Protein AF-A0A6P0IBX7-F1 (afdb_monomer)

Secondary structure (DSSP, 8-state):
----TT--TTS-SS------HHHHHHHSEEEEEETTEEEEEEEETTTTEEEEE-TTSPBPP---------------

Foldseek 3Di:
DDDDPPCDVPDDDAWDDDDDLVVQVVVQKDWDQTPNAIWIWGQDPVVSDIWIAHPVRHTDDDDDDDDDPDPPPPDD

Mean predicted aligned error: 10.34 Å

Nearest PDB structures (foldseek):
  3d89-assembly1_A  TM=8.450E-01  e=1.380E+00  Mus musculus
  5cxm-assembly2_D  TM=7.381E-01  e=2.428E+00  Synechocystis sp. PCC 6803 substr. Kazusa
  4ynx-assembly1_B  TM=5.140E-01  e=7.369E-01  Escherichia coli K-12
  4qdc-assembly1_A  TM=6.463E-01  e=2.428E+00  Rhodococcus rhodochrous

pLDDT: mean 75.96, std 18.1, range [33.97, 94.62]

Sequence (76 aa):
WEADQQTPKNQFSGASYQFVHDQLKKVGEKVVEFNGRPIRARWDSQLQTVLVEEFDGTPIPSSTAFAFVYPAYFGK

Solvent-accessible surface area (backbone atoms only — not comparable to full-atom values): 5341 Å² total; per-residue (Å²): 141,84,88,66,96,80,68,49,87,97,50,74,89,68,90,80,84,88,81,58,63,79,56,37,65,73,63,39,61,47,78,45,78,56,90,93,39,73,33,40,39,33,47,35,83,88,79,72,43,77,47,38,23,40,91,89,64,52,74,50,95,77,79,91,81,84,84,81,82,74,79,81,79,79,74,132

Radius of gyration: 16.16 Å; Cα contacts (8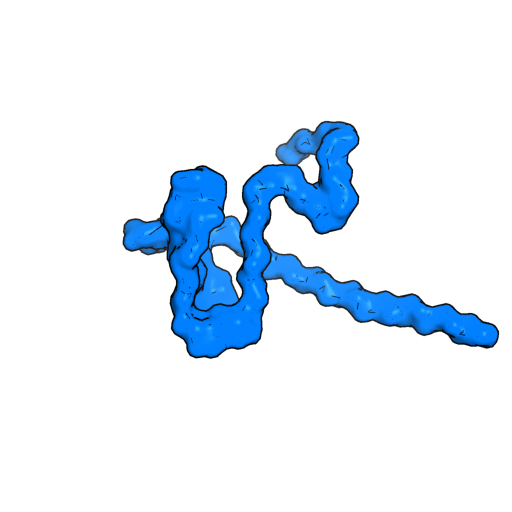 Å, |Δi|>4): 72; chains: 1; bounding box: 43×24×38 Å

Structure (mmCIF, N/CA/C/O backbone):
data_AF-A0A6P0IBX7-F1
#
_entry.id   AF-A0A6P0IBX7-F1
#
loop_
_atom_site.group_PDB
_atom_site.id
_atom_site.type_symbol
_atom_site.label_atom_id
_atom_site.label_alt_id
_atom_site.label_comp_id
_atom_site.label_asym_id
_atom_site.label_entity_id
_atom_site.label_seq_id
_atom_site.pdbx_PDB_ins_code
_atom_site.Cartn_x
_atom_site.Cartn_y
_atom_site.Cartn_z
_atom_site.occupancy
_atom_site.B_iso_or_equiv
_atom_site.auth_seq_id
_atom_site.auth_comp_id
_atom_site.auth_asym_id
_atom_site.auth_atom_id
_atom_site.pdbx_PDB_model_num
ATOM 1 N N . TRP A 1 1 ? 12.812 16.020 -14.428 1.00 44.22 1 TRP A N 1
ATOM 2 C CA . TRP A 1 1 ? 11.641 15.620 -15.224 1.00 44.22 1 TRP A CA 1
ATOM 3 C C . TRP A 1 1 ? 11.946 15.954 -16.668 1.00 44.22 1 TRP A C 1
ATOM 5 O O . TRP A 1 1 ? 11.792 17.103 -17.054 1.00 44.22 1 TRP A O 1
ATOM 15 N N . GLU A 1 2 ? 12.470 14.997 -17.427 1.00 33.97 2 GLU A N 1
ATOM 16 C CA . GLU A 1 2 ? 12.640 15.144 -18.876 1.00 33.97 2 GLU A CA 1
ATOM 17 C C . GLU A 1 2 ? 11.545 14.321 -19.549 1.00 33.97 2 GLU A C 1
ATOM 19 O O . GLU A 1 2 ? 11.349 13.154 -19.217 1.00 33.97 2 GLU A O 1
ATOM 24 N N . ALA A 1 3 ? 10.767 14.971 -20.411 1.00 39.47 3 ALA A N 1
ATOM 25 C CA . ALA A 1 3 ? 9.698 14.340 -21.165 1.00 39.47 3 ALA A CA 1
ATOM 26 C C . ALA A 1 3 ? 10.266 13.894 -22.515 1.00 39.47 3 ALA A C 1
ATOM 28 O O . ALA A 1 3 ? 10.612 14.738 -23.341 1.00 39.47 3 ALA A O 1
ATOM 29 N N . ASP A 1 4 ? 10.371 12.586 -22.735 1.00 49.66 4 ASP A N 1
ATOM 30 C CA . ASP A 1 4 ? 10.621 12.032 -24.062 1.00 49.66 4 ASP A CA 1
ATOM 31 C C . ASP A 1 4 ? 9.305 11.628 -24.751 1.00 49.66 4 ASP A C 1
ATOM 33 O O . ASP A 1 4 ? 8.231 11.552 -24.144 1.00 49.66 4 ASP A O 1
ATOM 37 N N . GLN A 1 5 ? 9.381 11.404 -26.063 1.00 52.16 5 GLN A N 1
ATOM 38 C CA . GLN A 1 5 ? 8.227 11.094 -26.912 1.00 52.16 5 GLN A CA 1
ATOM 39 C C . GLN A 1 5 ? 7.712 9.649 -26.765 1.00 52.16 5 GLN A C 1
ATOM 41 O O . GLN A 1 5 ? 6.833 9.240 -27.523 1.00 52.16 5 GLN A O 1
ATOM 46 N N . GLN A 1 6 ? 8.210 8.871 -25.797 1.00 57.31 6 GLN A N 1
ATOM 47 C CA . GLN A 1 6 ? 7.727 7.516 -25.509 1.00 57.31 6 GLN A CA 1
ATOM 48 C C . GLN A 1 6 ? 6.678 7.493 -24.393 1.00 57.31 6 GLN A C 1
ATOM 50 O O . GLN A 1 6 ? 6.491 6.466 -23.750 1.00 57.31 6 GLN A O 1
ATOM 55 N N . THR A 1 7 ? 5.972 8.600 -24.143 1.00 54.09 7 THR A N 1
ATOM 56 C CA . THR A 1 7 ? 4.994 8.678 -23.051 1.00 54.09 7 THR A CA 1
ATOM 57 C C . THR A 1 7 ? 3.806 7.733 -23.314 1.00 54.09 7 THR A C 1
ATOM 59 O O . THR A 1 7 ? 3.002 7.995 -24.219 1.00 54.09 7 THR A O 1
ATOM 62 N N . PRO A 1 8 ? 3.646 6.631 -22.556 1.00 56.62 8 PRO A N 1
ATOM 63 C CA . PRO A 1 8 ? 2.532 5.721 -22.769 1.00 56.62 8 PRO A CA 1
ATOM 64 C C . PRO A 1 8 ? 1.222 6.403 -22.347 1.00 56.62 8 PRO A C 1
ATOM 66 O O . PRO A 1 8 ? 1.115 6.990 -21.269 1.00 56.62 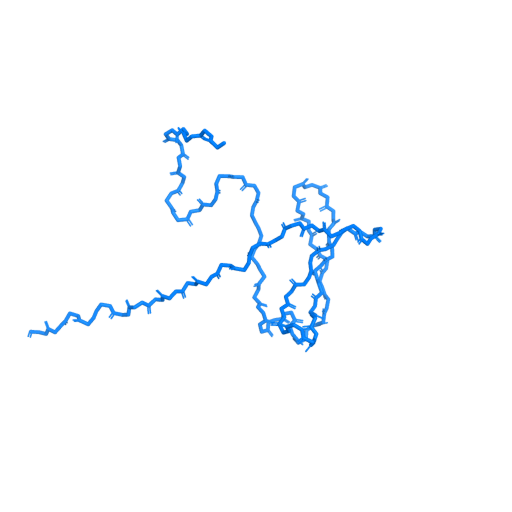8 PRO A O 1
ATOM 69 N N . LYS A 1 9 ? 0.202 6.359 -23.215 1.00 59.91 9 LYS A N 1
ATOM 70 C CA . LYS A 1 9 ? -1.092 6.996 -22.926 1.00 59.91 9 LYS A CA 1
ATOM 71 C C . LYS A 1 9 ? -1.718 6.353 -21.686 1.00 59.91 9 LYS A C 1
ATOM 73 O O . LYS A 1 9 ? -1.938 5.144 -21.663 1.00 59.91 9 LYS A O 1
ATOM 78 N N . ASN A 1 10 ? -2.036 7.185 -20.694 1.00 60.50 10 ASN A N 1
ATOM 79 C CA . ASN A 1 10 ? -2.636 6.796 -19.412 1.00 60.50 10 ASN A CA 1
ATOM 80 C C . ASN A 1 10 ? -1.787 5.833 -18.565 1.00 60.50 10 ASN A C 1
ATOM 82 O O . ASN A 1 10 ? -2.338 5.074 -17.771 1.00 60.50 10 ASN A O 1
ATOM 86 N N . GLN A 1 11 ? -0.464 5.840 -18.727 1.00 56.16 11 GLN A N 1
ATOM 87 C CA . GLN A 1 11 ? 0.440 5.026 -17.918 1.00 56.16 11 GLN A CA 1
ATOM 88 C C . GLN A 1 11 ? 1.640 5.862 -17.475 1.00 56.16 11 GLN A C 1
ATOM 90 O O . GLN A 1 11 ? 2.018 6.836 -18.125 1.00 56.16 11 GLN A O 1
ATOM 95 N N . PHE A 1 12 ? 2.242 5.477 -16.355 1.00 61.72 12 PHE A N 1
ATOM 96 C CA . PHE A 1 12 ? 3.519 6.039 -15.936 1.00 61.72 12 PHE A CA 1
ATOM 97 C C . PHE A 1 12 ? 4.639 5.384 -16.749 1.00 61.72 12 PHE A C 1
ATOM 99 O O . PHE A 1 12 ? 4.622 4.170 -16.956 1.00 61.72 12 PHE A O 1
ATOM 106 N N . SER A 1 13 ? 5.619 6.165 -17.203 1.00 57.81 13 SER A N 1
ATOM 107 C CA . SER A 1 13 ? 6.868 5.598 -17.707 1.00 57.81 13 SER A CA 1
ATOM 108 C C . SER A 1 13 ? 7.649 5.014 -16.521 1.00 57.81 13 SER A C 1
ATOM 110 O O . SER A 1 13 ? 8.082 5.739 -15.628 1.00 57.81 13 SER A O 1
ATOM 112 N N . GLY A 1 14 ? 7.771 3.683 -16.474 1.00 71.06 14 GLY A N 1
ATOM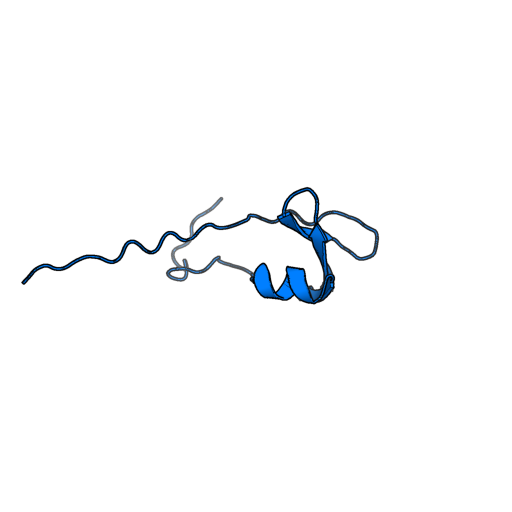 113 C CA . GLY A 1 14 ? 8.480 2.950 -15.417 1.00 71.06 14 GLY A CA 1
ATOM 114 C C . GLY A 1 14 ? 7.636 1.879 -14.717 1.00 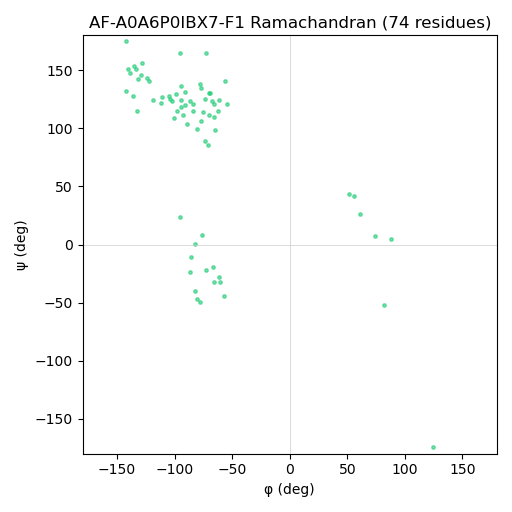71.06 14 GLY A C 1
ATOM 115 O O . GLY A 1 14 ? 6.504 1.590 -15.105 1.00 71.06 14 GLY A O 1
ATOM 116 N N . ALA A 1 15 ? 8.204 1.264 -13.675 1.00 74.56 15 ALA A N 1
ATOM 117 C CA . ALA A 1 15 ? 7.491 0.285 -12.858 1.00 74.56 15 ALA A CA 1
ATOM 118 C C . ALA A 1 15 ? 6.369 0.977 -12.071 1.00 74.56 15 ALA A C 1
ATOM 120 O O . ALA A 1 15 ? 6.613 1.907 -11.304 1.00 74.56 15 ALA A O 1
ATOM 121 N N . SER A 1 16 ? 5.138 0.502 -12.238 1.00 80.38 16 SER A N 1
ATOM 122 C CA . SER A 1 16 ? 3.982 0.958 -11.468 1.00 80.38 16 SER A CA 1
ATOM 123 C C . SER A 1 16 ? 3.214 -0.246 -10.937 1.00 80.38 16 SER A C 1
ATOM 125 O O . SER A 1 16 ? 3.124 -1.282 -11.595 1.00 80.38 16 SER A O 1
ATOM 127 N N . TYR A 1 17 ? 2.689 -0.125 -9.719 1.00 83.38 17 TYR A N 1
ATOM 128 C CA . TYR A 1 17 ? 1.828 -1.135 -9.118 1.00 83.38 17 TYR A CA 1
ATOM 129 C C . TYR A 1 17 ? 0.647 -0.441 -8.455 1.00 83.38 17 TYR A C 1
ATOM 131 O O . TYR A 1 17 ? 0.825 0.483 -7.662 1.00 83.38 17 TYR A O 1
ATOM 139 N N . GLN A 1 18 ? -0.562 -0.879 -8.791 1.00 86.12 18 GLN A N 1
ATOM 140 C CA . GLN A 1 18 ? -1.787 -0.296 -8.266 1.00 86.12 18 GLN A CA 1
ATOM 141 C C . GLN A 1 18 ? -2.327 -1.138 -7.112 1.00 86.12 18 GLN A C 1
ATOM 143 O O . GLN A 1 18 ? -2.527 -2.346 -7.238 1.00 86.12 18 GLN A O 1
ATOM 148 N N . PHE A 1 19 ? -2.629 -0.475 -5.999 1.00 87.81 19 PHE A N 1
ATOM 149 C CA . PHE A 1 19 ? -3.299 -1.083 -4.857 1.00 87.81 19 PHE A CA 1
ATOM 150 C C . PHE A 1 19 ? -4.773 -0.680 -4.842 1.00 87.81 19 PHE A C 1
ATOM 152 O O . PHE A 1 19 ? -5.106 0.503 -4.813 1.00 87.81 19 PHE A O 1
ATOM 159 N N . VAL A 1 20 ? -5.672 -1.665 -4.838 1.00 88.31 20 VAL A N 1
ATOM 160 C CA . VAL A 1 20 ? -7.105 -1.419 -4.635 1.00 88.31 20 VAL A CA 1
ATOM 161 C C . VAL A 1 20 ? -7.371 -1.347 -3.134 1.00 88.31 20 VAL A C 1
ATOM 163 O O . VAL A 1 20 ? -7.215 -2.346 -2.428 1.00 88.31 20 VAL A O 1
ATOM 166 N N . HIS A 1 21 ? -7.786 -0.177 -2.647 1.00 89.88 21 HIS A N 1
ATOM 167 C CA . HIS A 1 21 ? -7.974 0.073 -1.213 1.00 89.88 21 HIS A CA 1
ATOM 168 C C . HIS A 1 21 ? -8.956 -0.916 -0.574 1.00 89.88 21 HIS A C 1
ATOM 170 O O . HIS A 1 21 ?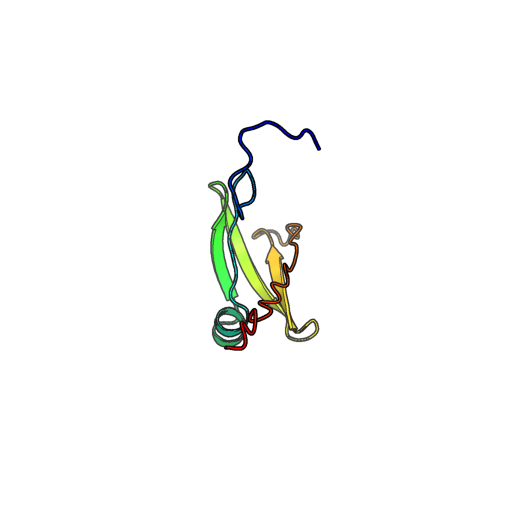 -8.637 -1.496 0.457 1.00 89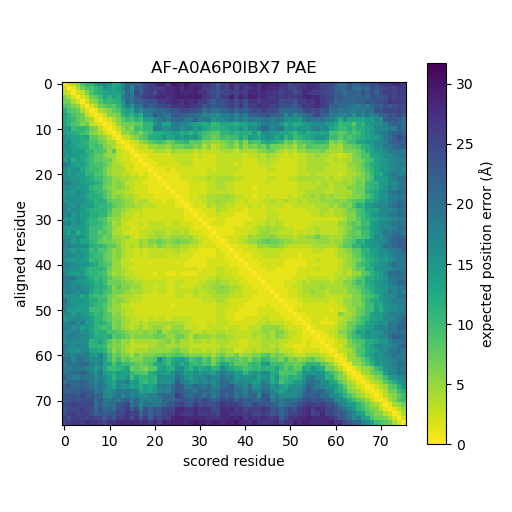.88 21 HIS A O 1
ATOM 176 N N . ASP A 1 22 ? -10.095 -1.204 -1.213 1.00 88.81 22 ASP A N 1
ATOM 177 C CA . ASP A 1 22 ? -11.090 -2.147 -0.676 1.00 88.81 22 ASP A CA 1
ATOM 178 C C . ASP A 1 22 ? -10.558 -3.573 -0.503 1.00 88.81 22 ASP A C 1
ATOM 180 O O . ASP A 1 22 ? -11.035 -4.320 0.352 1.00 88.81 22 ASP A O 1
ATOM 184 N N . GLN A 1 23 ? -9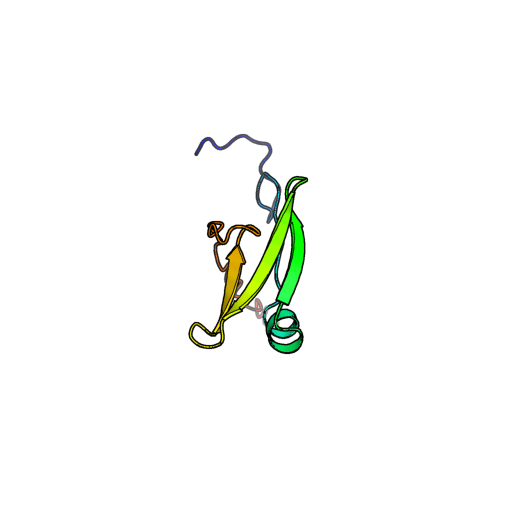.573 -3.966 -1.313 1.00 90.56 23 GLN A N 1
ATOM 185 C CA . GLN A 1 23 ? -8.930 -5.269 -1.184 1.00 90.56 23 GLN A CA 1
ATOM 186 C C . GLN A 1 23 ? -7.938 -5.253 -0.022 1.00 90.56 23 GLN A C 1
ATOM 188 O O . GLN A 1 23 ? -8.015 -6.114 0.854 1.00 90.56 23 GLN A O 1
ATOM 193 N N . LEU A 1 24 ? -7.052 -4.253 0.035 1.00 92.69 24 LEU A N 1
ATOM 194 C CA . LEU A 1 24 ? -6.071 -4.161 1.119 1.00 92.69 24 LEU A CA 1
ATOM 195 C C . LEU A 1 24 ? -6.715 -3.903 2.479 1.00 92.69 24 LEU A C 1
ATOM 197 O O . LEU A 1 24 ? -6.250 -4.446 3.470 1.00 92.69 24 LEU A O 1
ATOM 201 N N . LYS A 1 25 ? -7.827 -3.174 2.535 1.00 93.06 25 LYS A N 1
ATOM 202 C CA . LYS A 1 25 ? -8.601 -2.974 3.762 1.00 93.06 25 LYS A CA 1
ATOM 203 C C . LYS A 1 25 ? -9.125 -4.289 4.349 1.00 93.06 25 LYS A C 1
ATOM 205 O O . LYS A 1 25 ? -9.247 -4.398 5.563 1.00 93.06 25 LYS A O 1
ATOM 210 N N . LYS A 1 26 ? -9.433 -5.283 3.506 1.00 92.88 26 LYS A N 1
ATOM 211 C CA . LYS A 1 26 ? -9.913 -6.607 3.942 1.00 92.88 26 LYS A CA 1
ATOM 212 C C . LYS A 1 26 ? -8.779 -7.542 4.353 1.00 92.88 26 LYS A C 1
ATOM 214 O O . LYS A 1 26 ? -8.939 -8.293 5.306 1.00 92.88 26 LYS A O 1
ATOM 219 N N . VAL A 1 27 ? -7.671 -7.523 3.613 1.00 93.56 27 VAL A N 1
ATOM 220 C CA . VAL A 1 27 ? -6.537 -8.441 3.831 1.00 93.56 27 VAL A CA 1
ATOM 221 C C . VAL A 1 27 ? -5.557 -7.895 4.880 1.00 93.56 27 VAL A C 1
ATOM 223 O O . VAL A 1 27 ? -4.849 -8.658 5.526 1.00 93.56 27 VAL A O 1
ATOM 226 N N . GLY A 1 28 ? -5.530 -6.578 5.084 1.00 93.12 28 GLY A N 1
ATOM 227 C CA . GLY A 1 28 ? -4.646 -5.882 6.017 1.00 93.12 28 GLY A CA 1
ATOM 228 C C . GLY A 1 28 ? -3.255 -5.635 5.438 1.00 93.12 28 GLY A C 1
ATOM 229 O O . GLY A 1 28 ? -2.802 -4.495 5.404 1.00 93.12 28 GLY A O 1
ATOM 230 N N . GLU A 1 29 ? -2.598 -6.676 4.929 1.00 93.88 29 GLU A N 1
ATOM 231 C CA . GLU A 1 29 ? -1.238 -6.603 4.386 1.00 93.88 29 GLU A CA 1
ATOM 232 C C . GLU A 1 29 ? -1.088 -7.432 3.105 1.00 93.88 29 GLU A C 1
ATOM 234 O O . GLU A 1 29 ? -1.714 -8.479 2.937 1.00 93.88 29 GLU A O 1
ATOM 239 N N . LYS A 1 30 ? -0.231 -6.973 2.190 1.00 93.94 30 LYS A N 1
ATOM 240 C CA . LYS A 1 30 ? 0.168 -7.716 0.997 1.00 93.94 30 LYS A CA 1
ATOM 241 C C . LYS A 1 30 ? 1.644 -7.487 0.686 1.00 93.94 30 LYS A C 1
ATOM 243 O O . LYS A 1 30 ? 2.094 -6.347 0.611 1.00 93.94 30 LYS A O 1
ATOM 248 N N . VAL A 1 31 ? 2.372 -8.570 0.427 1.00 94.50 31 VAL A N 1
ATOM 249 C CA . VAL A 1 31 ? 3.721 -8.511 -0.151 1.00 94.50 31 VAL A CA 1
ATOM 250 C C . VAL A 1 31 ? 3.605 -8.571 -1.671 1.00 94.50 31 VAL A C 1
ATOM 252 O O . VAL A 1 31 ? 2.886 -9.418 -2.205 1.00 94.50 31 VAL A O 1
ATOM 255 N N . VAL A 1 32 ? 4.283 -7.664 -2.369 1.00 91.25 32 VAL A N 1
ATOM 256 C CA . VAL A 1 32 ? 4.307 -7.617 -3.838 1.00 91.25 32 VAL A CA 1
ATOM 257 C C . VAL A 1 32 ? 5.730 -7.429 -4.338 1.00 91.25 32 VAL A C 1
ATOM 259 O O . VAL A 1 32 ? 6.558 -6.826 -3.662 1.00 91.25 32 VAL A O 1
ATOM 262 N N . GLU A 1 33 ? 6.018 -7.940 -5.528 1.00 89.50 33 GLU A N 1
ATOM 263 C CA . GLU A 1 3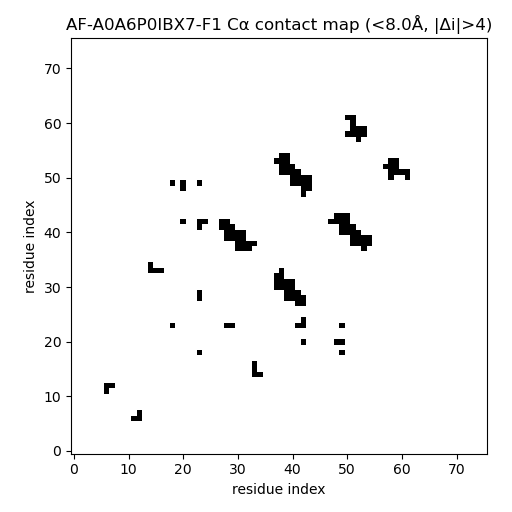3 ? 7.287 -7.682 -6.201 1.00 89.50 33 GLU A CA 1
ATOM 264 C C . GLU A 1 33 ? 7.182 -6.381 -7.004 1.00 89.50 33 GLU A C 1
ATOM 266 O O . GLU A 1 33 ? 6.296 -6.223 -7.845 1.00 89.50 33 GLU A O 1
ATOM 271 N N . PHE A 1 34 ? 8.072 -5.429 -6.728 1.00 85.50 34 PHE A N 1
ATOM 272 C CA . PHE A 1 34 ? 8.113 -4.125 -7.375 1.00 85.50 34 PHE A CA 1
ATOM 273 C C . PHE A 1 34 ? 9.543 -3.804 -7.795 1.00 85.50 34 PHE A C 1
ATOM 275 O O . PHE A 1 34 ? 10.414 -3.634 -6.950 1.00 85.50 34 PHE A O 1
ATOM 282 N N . ASN A 1 35 ? 9.791 -3.707 -9.104 1.00 83.62 35 ASN A N 1
ATOM 283 C CA . ASN A 1 35 ? 11.129 -3.476 -9.661 1.00 83.62 35 ASN A CA 1
ATOM 284 C C . ASN A 1 35 ? 12.173 -4.530 -9.214 1.00 83.62 35 ASN A C 1
ATOM 286 O O . ASN A 1 35 ? 13.292 -4.185 -8.842 1.00 83.62 35 ASN A O 1
ATOM 290 N N . GLY A 1 36 ? 11.781 -5.811 -9.190 1.00 83.69 36 GLY A N 1
ATOM 291 C CA . GLY A 1 36 ? 12.655 -6.936 -8.823 1.00 83.69 36 GLY A CA 1
ATOM 292 C C . GLY A 1 36 ? 12.975 -7.056 -7.330 1.00 83.69 36 GLY A C 1
ATOM 293 O O . GLY A 1 36 ? 13.810 -7.872 -6.946 1.00 83.69 36 GLY A O 1
ATOM 294 N N . ARG A 1 37 ? 12.331 -6.250 -6.476 1.00 87.38 37 ARG A N 1
ATOM 295 C CA . ARG A 1 37 ? 12.449 -6.335 -5.016 1.00 87.38 37 ARG A CA 1
ATOM 296 C C . ARG A 1 37 ? 11.083 -6.561 -4.370 1.00 87.38 37 ARG A C 1
ATOM 298 O O . ARG A 1 37 ? 10.094 -5.972 -4.815 1.00 87.38 37 ARG A O 1
ATOM 305 N N . PRO A 1 38 ? 10.998 -7.393 -3.324 1.00 92.31 38 PRO A N 1
ATOM 306 C CA . PRO A 1 38 ? 9.759 -7.573 -2.592 1.00 92.31 38 PRO A CA 1
ATOM 307 C C . PRO A 1 38 ? 9.536 -6.366 -1.668 1.00 92.31 38 PRO A C 1
ATOM 309 O O . PRO A 1 38 ? 10.448 -5.924 -0.971 1.00 92.31 38 PRO A O 1
ATOM 312 N N . ILE A 1 39 ? 8.316 -5.840 -1.658 1.00 92.38 39 ILE A N 1
ATOM 313 C CA . ILE A 1 39 ? 7.889 -4.714 -0.818 1.00 92.38 39 ILE A CA 1
ATOM 314 C C . ILE A 1 39 ? 6.614 -5.088 -0.061 1.00 92.38 39 ILE A C 1
ATOM 316 O O . ILE A 1 39 ? 5.847 -5.950 -0.506 1.00 92.38 39 ILE A O 1
ATOM 320 N N . ARG A 1 40 ? 6.364 -4.430 1.071 1.00 94.62 40 ARG A N 1
ATOM 321 C CA . ARG A 1 40 ? 5.166 -4.619 1.892 1.00 94.62 40 ARG A CA 1
ATOM 322 C C . ARG A 1 40 ? 4.215 -3.444 1.699 1.00 94.62 40 ARG A C 1
ATOM 324 O O . ARG A 1 40 ? 4.591 -2.292 1.877 1.00 94.62 40 ARG A O 1
ATOM 331 N N . ALA A 1 41 ? 2.964 -3.745 1.379 1.00 93.56 41 ALA A N 1
ATOM 332 C CA . ALA A 1 41 ? 1.874 -2.783 1.366 1.00 93.56 41 ALA A CA 1
ATOM 333 C C . ALA A 1 41 ? 0.890 -3.121 2.488 1.00 93.56 41 ALA A C 1
ATOM 335 O O . ALA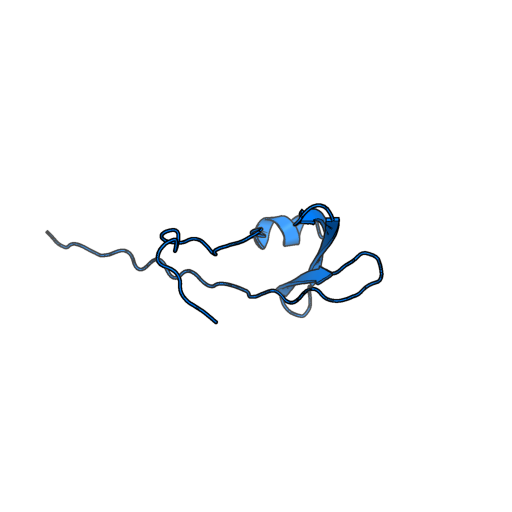 A 1 41 ? 0.351 -4.230 2.522 1.00 93.56 41 ALA A O 1
ATOM 336 N N . ARG A 1 42 ? 0.646 -2.179 3.400 1.00 94.12 42 ARG A N 1
ATOM 337 C CA . ARG A 1 42 ? -0.239 -2.371 4.554 1.00 94.12 42 ARG A CA 1
ATOM 338 C C . ARG A 1 42 ? -1.338 -1.321 4.584 1.00 94.12 42 ARG A C 1
ATOM 340 O O . ARG A 1 42 ? -1.115 -0.159 4.254 1.00 94.12 42 ARG A O 1
ATOM 347 N N . TRP A 1 43 ? -2.527 -1.733 4.996 1.00 94.31 43 TRP A N 1
ATOM 348 C CA . TRP A 1 43 ? -3.629 -0.825 5.259 1.00 94.31 43 TRP A CA 1
ATOM 349 C C . TRP A 1 43 ? -3.388 -0.065 6.563 1.00 94.31 43 TRP A C 1
ATOM 351 O O . TRP A 1 43 ? -3.202 -0.669 7.619 1.00 94.31 43 TRP A O 1
ATOM 361 N N . ASP A 1 44 ? -3.429 1.259 6.494 1.00 91.62 44 ASP A N 1
ATOM 362 C CA . ASP A 1 44 ? -3.401 2.128 7.659 1.00 91.62 44 ASP A CA 1
ATOM 363 C C . ASP A 1 44 ? -4.825 2.557 8.025 1.00 91.62 44 ASP A C 1
ATOM 365 O O . ASP A 1 44 ? -5.517 3.243 7.269 1.00 91.62 44 ASP A O 1
ATOM 369 N N . SER A 1 45 ? -5.288 2.132 9.201 1.00 91.38 45 SER A N 1
ATOM 370 C CA . SER A 1 45 ? -6.648 2.414 9.663 1.00 91.38 45 SER A CA 1
ATOM 371 C C . SER A 1 45 ? -6.861 3.864 10.088 1.00 91.38 45 SER A C 1
ATOM 373 O O . SER A 1 45 ? -8.005 4.312 10.107 1.00 91.38 45 SER A O 1
ATOM 375 N N . GLN A 1 46 ? -5.805 4.597 10.437 1.00 90.75 46 GLN A N 1
ATOM 376 C CA . GLN A 1 46 ? -5.921 5.988 10.868 1.00 90.75 46 GLN A CA 1
ATOM 377 C C . GLN A 1 46 ? -6.048 6.916 9.659 1.00 90.75 46 GLN A C 1
ATOM 379 O O . GLN A 1 46 ? -6.935 7.764 9.616 1.00 90.75 46 GLN A O 1
ATOM 384 N N . LEU A 1 47 ? -5.195 6.719 8.658 1.00 88.31 47 LEU A N 1
ATOM 385 C CA . LEU A 1 47 ? -5.160 7.498 7.426 1.00 88.31 47 LEU A CA 1
ATOM 386 C C . LEU A 1 47 ? -6.138 6.976 6.363 1.00 88.31 47 LEU A C 1
ATOM 388 O O . LEU A 1 47 ? -6.358 7.653 5.363 1.00 88.31 47 LEU A O 1
ATOM 392 N N . GLN A 1 48 ? -6.725 5.789 6.571 1.00 89.56 48 GLN A N 1
ATOM 393 C CA . GLN A 1 48 ? -7.594 5.096 5.609 1.00 89.56 48 GLN A CA 1
ATOM 394 C C . GLN A 1 48 ? -6.936 4.984 4.221 1.00 89.56 48 GLN A C 1
ATOM 396 O O . GLN A 1 48 ? -7.566 5.219 3.185 1.00 89.56 48 GLN A O 1
ATOM 401 N N . THR A 1 49 ? -5.651 4.631 4.203 1.00 89.94 49 THR A N 1
ATOM 402 C CA . THR A 1 49 ? -4.849 4.523 2.981 1.00 89.94 49 THR A CA 1
ATOM 403 C C . THR A 1 49 ? -3.882 3.346 3.050 1.00 89.94 49 THR A C 1
ATOM 405 O O . THR A 1 49 ? -3.783 2.660 4.066 1.00 89.94 49 THR A O 1
ATOM 408 N N . VAL A 1 50 ? -3.176 3.096 1.954 1.00 90.31 50 VAL A N 1
ATOM 409 C CA . VAL A 1 50 ? -2.123 2.086 1.878 1.00 90.31 50 VAL A CA 1
ATOM 410 C C . VAL A 1 50 ? -0.774 2.744 2.143 1.00 90.31 50 VAL A C 1
ATOM 412 O O . VAL A 1 50 ? -0.392 3.683 1.448 1.00 90.31 50 VAL A O 1
ATOM 415 N N . LEU A 1 51 ? -0.041 2.224 3.123 1.00 90.75 51 LEU A N 1
ATOM 416 C CA . LEU A 1 51 ? 1.369 2.532 3.329 1.00 90.75 51 LEU A CA 1
ATOM 417 C C . LEU A 1 51 ? 2.212 1.471 2.633 1.00 90.75 51 LEU A C 1
ATOM 419 O O . LEU A 1 51 ? 1.910 0.279 2.709 1.00 90.75 51 LEU A O 1
ATOM 423 N N . VAL A 1 52 ? 3.254 1.915 1.939 1.00 91.50 52 VAL A N 1
ATOM 424 C CA . VAL A 1 52 ? 4.156 1.052 1.181 1.00 91.50 52 VAL A CA 1
ATOM 425 C C . VAL A 1 52 ? 5.550 1.199 1.767 1.00 91.50 52 VAL A C 1
ATOM 427 O O . VAL A 1 52 ? 6.062 2.311 1.869 1.00 91.50 52 VAL A O 1
ATOM 430 N N . GLU A 1 53 ? 6.148 0.089 2.176 1.00 92.25 53 GLU A N 1
ATOM 431 C CA . GLU A 1 53 ? 7.399 0.058 2.930 1.00 92.25 53 GLU A CA 1
ATOM 432 C C . GLU A 1 53 ? 8.287 -1.095 2.448 1.00 92.25 53 GLU A C 1
ATOM 434 O O . GLU A 1 53 ? 7.808 -2.134 1.979 1.00 92.25 53 GLU A O 1
ATOM 439 N N . GLU A 1 54 ? 9.597 -0.920 2.574 1.00 90.12 54 GLU A N 1
ATOM 440 C CA . GLU A 1 54 ? 10.545 -2.031 2.537 1.00 90.12 54 GLU A CA 1
ATOM 441 C C . GLU A 1 54 ? 10.449 -2.856 3.836 1.00 90.12 54 GLU A C 1
ATOM 443 O O . GLU A 1 54 ? 9.850 -2.440 4.831 1.00 90.12 54 GLU A O 1
ATOM 448 N N . PHE A 1 55 ? 11.017 -4.065 3.845 1.00 90.25 55 PHE A N 1
ATOM 449 C CA . PHE A 1 55 ? 10.937 -4.954 5.015 1.00 90.25 55 PHE A CA 1
ATOM 450 C C . PHE A 1 55 ? 11.697 -4.440 6.241 1.00 90.25 55 PHE A C 1
ATOM 452 O O . PHE A 1 55 ? 11.409 -4.876 7.355 1.00 90.25 55 PHE A O 1
ATOM 459 N N . ASP A 1 56 ? 12.639 -3.522 6.041 1.00 88.25 56 ASP A N 1
ATOM 460 C CA . ASP A 1 56 ? 13.354 -2.816 7.104 1.00 88.25 56 ASP A CA 1
ATOM 461 C C . ASP A 1 56 ? 12.569 -1.614 7.665 1.00 88.25 56 ASP A C 1
ATOM 463 O O . ASP A 1 56 ? 13.036 -0.948 8.588 1.00 88.25 56 ASP A O 1
ATOM 467 N N . GLY A 1 57 ? 11.365 -1.356 7.143 1.00 84.25 57 GLY A N 1
ATOM 468 C CA . GLY A 1 57 ? 10.504 -0.251 7.553 1.00 84.25 57 GLY A CA 1
ATOM 469 C C . GLY A 1 57 ? 10.764 1.059 6.811 1.00 84.25 57 GLY A C 1
ATOM 470 O O . GLY A 1 57 ? 10.133 2.063 7.137 1.00 84.25 57 GLY A O 1
ATOM 471 N N . THR A 1 58 ? 11.652 1.085 5.814 1.00 87.00 58 THR A N 1
ATOM 472 C CA . THR A 1 58 ? 11.875 2.280 4.996 1.00 87.00 58 THR A CA 1
ATOM 473 C C . THR A 1 58 ? 10.618 2.597 4.177 1.00 87.00 58 THR A C 1
ATOM 475 O O . THR A 1 58 ? 10.193 1.765 3.369 1.00 87.00 58 THR A O 1
ATOM 478 N N . PRO A 1 59 ? 10.004 3.786 4.330 1.00 86.81 59 PRO A N 1
ATOM 479 C CA . PRO A 1 59 ? 8.817 4.146 3.569 1.00 86.81 59 PRO A CA 1
ATOM 480 C C . PRO A 1 59 ? 9.167 4.378 2.099 1.00 86.81 59 PRO A C 1
ATOM 482 O O . PRO A 1 59 ? 10.078 5.139 1.769 1.00 86.81 59 PRO A O 1
ATOM 485 N N . ILE A 1 60 ? 8.405 3.754 1.205 1.00 84.38 60 ILE A N 1
ATOM 486 C CA . ILE A 1 60 ? 8.505 3.973 -0.236 1.00 84.38 60 ILE A CA 1
ATOM 487 C C . ILE A 1 60 ? 7.530 5.096 -0.603 1.00 84.38 60 ILE A C 1
ATOM 489 O O . ILE A 1 60 ? 6.320 4.946 -0.393 1.00 84.38 60 ILE A O 1
ATOM 493 N N . PRO A 1 61 ? 8.015 6.217 -1.174 1.00 79.00 61 PRO A N 1
ATOM 494 C CA . PRO A 1 61 ? 7.146 7.284 -1.642 1.00 79.00 61 PRO A CA 1
ATOM 495 C C . PRO A 1 61 ? 6.099 6.732 -2.609 1.00 79.00 61 PRO A C 1
ATOM 497 O O . PRO A 1 61 ? 6.425 6.149 -3.642 1.00 79.00 61 PRO A O 1
ATOM 500 N N . SER A 1 62 ? 4.833 6.920 -2.262 1.00 72.06 62 SER A N 1
ATOM 501 C CA . SER A 1 62 ? 3.694 6.516 -3.076 1.00 72.06 62 SER A CA 1
ATOM 502 C C . SER A 1 62 ? 2.748 7.699 -3.230 1.00 72.06 62 SER A C 1
ATOM 504 O O . SER A 1 62 ? 2.629 8.545 -2.344 1.00 72.06 62 SER A O 1
ATOM 506 N N . SER A 1 63 ? 2.099 7.791 -4.387 1.00 67.88 63 SER A N 1
ATOM 507 C CA . SER A 1 63 ? 1.068 8.788 -4.648 1.00 67.88 63 SER A CA 1
ATOM 508 C C . SER A 1 63 ? -0.281 8.091 -4.758 1.00 67.88 63 SER A C 1
ATOM 510 O O . SER A 1 63 ? -0.462 7.141 -5.520 1.00 67.88 63 SER A O 1
ATOM 512 N N . THR A 1 64 ? -1.256 8.561 -3.983 1.00 63.03 64 THR A N 1
ATOM 513 C CA . THR A 1 64 ? -2.649 8.161 -4.189 1.00 63.03 64 THR A CA 1
ATOM 514 C C . THR A 1 64 ? -3.177 8.928 -5.396 1.00 63.03 64 THR A C 1
ATOM 516 O O . THR A 1 64 ? -3.402 10.135 -5.324 1.00 63.03 64 THR A O 1
ATOM 519 N N . ALA A 1 65 ? -3.338 8.242 -6.526 1.00 58.84 65 ALA A N 1
ATOM 520 C CA . ALA A 1 65 ? -3.979 8.816 -7.701 1.00 58.84 65 ALA A CA 1
ATOM 521 C C . ALA A 1 65 ? -5.503 8.685 -7.572 1.00 58.84 65 ALA A C 1
ATOM 523 O O . ALA A 1 65 ? -6.033 7.579 -7.464 1.00 58.84 65 ALA A O 1
ATOM 524 N N . PHE A 1 66 ? -6.212 9.814 -7.604 1.00 51.84 66 PHE A N 1
ATOM 525 C CA . PHE A 1 66 ? -7.671 9.847 -7.674 1.00 51.84 66 PHE A CA 1
ATOM 526 C C . PHE A 1 66 ? -8.096 9.970 -9.139 1.00 51.84 66 PHE A C 1
ATOM 528 O O . PHE A 1 66 ? -7.767 10.954 -9.800 1.00 51.84 66 PHE A O 1
ATOM 535 N N . ALA A 1 67 ? -8.826 8.982 -9.656 1.00 49.03 67 ALA A N 1
ATOM 536 C CA . ALA A 1 67 ? -9.442 9.062 -10.976 1.00 49.03 67 ALA A CA 1
ATOM 537 C C . ALA A 1 67 ? -10.930 9.404 -10.822 1.00 49.03 67 ALA A C 1
ATOM 539 O O . ALA A 1 67 ? -11.723 8.572 -10.386 1.00 49.03 67 ALA A O 1
ATOM 540 N N . PHE A 1 68 ? -11.312 10.628 -11.189 1.00 48.28 68 PHE A N 1
ATOM 541 C CA . PHE A 1 68 ? -12.717 11.011 -11.320 1.00 48.28 68 PHE A CA 1
ATOM 542 C C . PHE A 1 68 ? -13.168 10.698 -12.747 1.00 48.28 68 PHE A C 1
ATOM 544 O O . PHE A 1 68 ? -12.825 11.416 -13.686 1.00 48.28 68 PHE A O 1
ATOM 551 N N . VAL A 1 69 ? -13.924 9.615 -12.929 1.00 46.78 69 VAL A N 1
ATOM 552 C CA . VAL A 1 69 ? -14.602 9.359 -14.204 1.00 46.78 69 VAL A CA 1
ATOM 553 C C . VAL A 1 69 ? -15.863 10.214 -14.220 1.00 46.78 69 VAL A C 1
ATOM 555 O O . VAL A 1 69 ? -16.866 9.851 -13.611 1.00 46.78 69 VAL A O 1
ATOM 558 N N . TYR A 1 70 ? -15.812 11.365 -14.890 1.00 43.41 70 TYR A N 1
ATOM 559 C CA . TYR A 1 70 ? -17.026 12.102 -15.226 1.00 43.41 70 TYR A CA 1
ATOM 560 C C . TYR A 1 70 ? -17.701 11.377 -16.391 1.00 43.41 70 TYR A C 1
ATOM 562 O O . TYR A 1 70 ? -17.122 11.332 -17.481 1.00 43.41 70 TYR A O 1
ATOM 570 N N . PRO A 1 71 ? -18.894 10.785 -16.207 1.00 47.81 71 PRO A N 1
ATOM 571 C CA . PRO A 1 71 ? -19.646 10.283 -17.340 1.00 47.81 71 PRO A CA 1
ATOM 572 C C . PRO A 1 71 ? -19.970 11.480 -18.232 1.00 47.81 71 PRO A C 1
ATOM 574 O O . PRO A 1 71 ? -20.682 12.398 -17.823 1.00 47.81 71 PRO A O 1
ATOM 577 N N . ALA A 1 72 ? -19.423 11.492 -19.447 1.00 55.91 72 ALA A N 1
ATOM 578 C CA . ALA A 1 72 ? -19.871 12.417 -20.470 1.00 55.91 72 ALA A CA 1
ATOM 579 C C . ALA A 1 72 ? -21.320 12.043 -20.798 1.00 55.91 72 ALA A C 1
ATOM 581 O O . ALA A 1 72 ? -21.589 11.073 -21.507 1.00 55.91 72 ALA A O 1
ATOM 582 N N . TYR A 1 73 ? -22.260 12.770 -20.200 1.00 55.44 73 TYR A N 1
ATOM 583 C CA . TYR A 1 73 ? -23.675 12.666 -20.511 1.00 55.44 73 TYR A CA 1
ATOM 584 C C . TYR A 1 73 ? -23.867 13.277 -21.903 1.00 55.44 73 TYR A C 1
ATOM 586 O O . TYR A 1 73 ? -24.126 14.469 -22.048 1.00 55.44 73 TYR A O 1
ATOM 594 N N . PHE A 1 74 ? -23.666 12.481 -22.952 1.00 60.41 74 PHE A N 1
ATOM 595 C CA . PHE A 1 74 ? -24.078 12.865 -24.296 1.00 60.41 74 PHE A CA 1
ATOM 596 C C . PHE A 1 74 ? -25.603 12.734 -24.351 1.00 60.41 74 PHE A C 1
ATOM 598 O O . PHE A 1 74 ? -26.143 11.658 -24.606 1.00 60.41 74 PHE A O 1
ATOM 605 N N . GLY A 1 75 ? -26.296 13.821 -23.999 1.00 53.56 75 GLY A N 1
ATOM 606 C CA . GLY A 1 75 ? -27.732 13.962 -24.230 1.00 53.56 75 GLY A CA 1
ATOM 607 C C . GLY A 1 75 ? -28.047 13.778 -25.717 1.00 53.56 75 GLY A C 1
ATOM 608 O O . GLY A 1 75 ? -27.256 14.191 -26.565 1.00 53.56 75 GLY A O 1
ATOM 609 N N . LYS A 1 76 ? -29.164 13.100 -26.003 1.00 47.75 76 LYS A N 1
ATOM 610 C CA . LYS A 1 76 ? -29.699 12.913 -27.359 1.00 47.75 76 LYS A CA 1
ATOM 611 C C . LYS A 1 76 ? -30.108 14.233 -28.000 1.00 47.75 76 LYS A C 1
ATOM 613 O O . LYS A 1 76 ? -30.628 15.093 -27.257 1.00 47.75 76 LYS A O 1
#